Protein AF-E6UJ50-F1 (afdb_monomer_lite)

Structure (mmCIF, N/CA/C/O backbone):
data_AF-E6UJ50-F1
#
_entry.id   AF-E6UJ50-F1
#
loop_
_atom_site.group_PDB
_atom_site.id
_atom_site.type_symbol
_atom_site.label_atom_id
_atom_site.label_alt_id
_atom_site.label_comp_id
_atom_site.label_asym_id
_atom_site.label_entity_id
_atom_site.label_seq_id
_atom_site.pdbx_PDB_ins_code
_atom_site.Cartn_x
_atom_site.Cartn_y
_atom_site.Cartn_z
_atom_site.occupancy
_atom_site.B_iso_or_equiv
_atom_site.auth_seq_id
_atom_site.auth_comp_id
_atom_site.auth_asym_id
_atom_site.auth_atom_id
_atom_site.pdbx_PDB_model_num
ATOM 1 N N . MET A 1 1 ? -58.111 -8.188 71.670 1.00 42.25 1 MET A N 1
ATOM 2 C CA . MET A 1 1 ? -57.608 -9.005 70.542 1.00 42.25 1 MET A CA 1
ATOM 3 C C . MET A 1 1 ? -57.410 -8.084 69.343 1.00 42.25 1 MET A C 1
ATOM 5 O O . MET A 1 1 ? -58.389 -7.786 68.678 1.00 42.25 1 MET A O 1
ATOM 9 N N . SER A 1 2 ? -56.201 -7.579 69.086 1.00 50.38 2 SER A N 1
ATOM 10 C CA . SER A 1 2 ? -55.917 -6.850 67.839 1.00 50.38 2 SER A CA 1
ATOM 11 C C . SER A 1 2 ? -54.664 -7.447 67.210 1.00 50.38 2 SER A C 1
ATOM 13 O O . SER A 1 2 ? -53.621 -7.537 67.859 1.00 50.38 2 SER A O 1
ATOM 15 N N . LYS A 1 3 ? -54.826 -7.998 66.004 1.00 51.03 3 LYS A N 1
ATOM 16 C CA . LYS A 1 3 ? -53.806 -8.773 65.293 1.00 51.03 3 LYS A CA 1
ATOM 17 C C . LYS A 1 3 ? -52.743 -7.825 64.736 1.00 51.03 3 LYS A C 1
ATOM 19 O O . LYS A 1 3 ? -53.058 -6.845 64.071 1.00 51.03 3 LYS A O 1
ATOM 24 N N . LYS A 1 4 ? -51.486 -8.153 65.032 1.00 52.66 4 LYS A N 1
ATOM 25 C CA . LYS A 1 4 ? -50.266 -7.476 64.581 1.00 52.66 4 LYS A CA 1
ATOM 26 C C . LYS A 1 4 ? -50.189 -7.511 63.047 1.00 52.66 4 LYS A C 1
ATOM 28 O O . LYS A 1 4 ? -50.354 -8.580 62.459 1.00 52.66 4 LYS A O 1
ATOM 33 N N . ALA A 1 5 ? -49.941 -6.359 62.424 1.00 54.59 5 ALA A N 1
ATOM 34 C CA . ALA A 1 5 ? -49.678 -6.255 60.993 1.00 54.59 5 ALA A CA 1
ATOM 35 C C . ALA A 1 5 ? -48.424 -7.068 60.633 1.00 54.59 5 ALA A C 1
ATOM 37 O O . ALA A 1 5 ? -47.397 -6.991 61.312 1.00 54.59 5 ALA A O 1
ATOM 38 N N . LYS A 1 6 ? -48.541 -7.889 59.589 1.00 52.84 6 LYS A N 1
ATOM 39 C CA . LYS A 1 6 ? -47.456 -8.697 59.040 1.00 52.84 6 LYS A CA 1
ATOM 40 C C . LYS A 1 6 ? -46.599 -7.753 58.196 1.00 52.84 6 LYS A C 1
ATOM 42 O O . LYS A 1 6 ? -47.074 -7.249 57.188 1.00 52.84 6 LYS A O 1
ATOM 47 N N 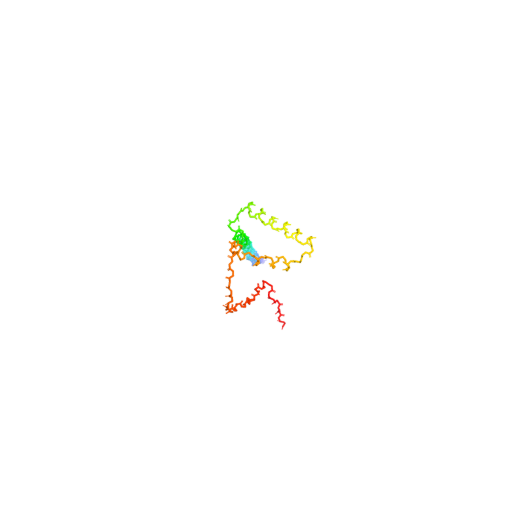. SER A 1 7 ? -45.389 -7.460 58.670 1.00 53.53 7 SER A N 1
ATOM 48 C CA . SER A 1 7 ? -44.387 -6.699 57.923 1.00 53.53 7 SER A CA 1
ATOM 49 C C . SER A 1 7 ? -44.071 -7.453 56.637 1.00 53.53 7 SER A C 1
ATOM 51 O O . SER A 1 7 ? -43.557 -8.570 56.685 1.00 53.53 7 SER A O 1
ATOM 53 N N . GLU A 1 8 ? -44.415 -6.849 55.510 1.00 52.44 8 GLU A N 1
ATOM 54 C CA . GLU A 1 8 ? -44.031 -7.284 54.176 1.00 52.44 8 GLU A CA 1
ATOM 55 C C . GLU A 1 8 ? -42.531 -7.001 54.032 1.00 52.44 8 GLU A C 1
ATOM 57 O O . GLU A 1 8 ? -42.096 -5.854 53.955 1.00 52.44 8 GLU A O 1
ATOM 62 N N . VAL A 1 9 ? -41.710 -8.045 54.150 1.00 55.44 9 VAL A N 1
ATOM 63 C CA . VAL A 1 9 ? -40.281 -7.956 53.844 1.00 55.44 9 VAL A CA 1
ATOM 64 C C . VAL A 1 9 ? -40.198 -7.919 52.325 1.00 55.44 9 VAL A C 1
ATOM 66 O O . VAL A 1 9 ? -40.309 -8.956 51.678 1.00 55.44 9 VAL A O 1
ATOM 69 N N . ALA A 1 10 ? -40.100 -6.713 51.766 1.00 57.97 10 ALA A N 1
ATOM 70 C CA . ALA A 1 10 ? -39.792 -6.528 50.358 1.00 57.97 10 ALA A CA 1
ATOM 71 C C . ALA A 1 10 ? -38.474 -7.251 50.054 1.00 57.97 10 ALA A C 1
ATOM 73 O O . ALA A 1 10 ? -37.473 -7.079 50.757 1.00 57.97 10 ALA A O 1
ATOM 74 N N . ASP A 1 11 ? -38.516 -8.113 49.045 1.00 57.34 11 ASP A N 1
ATOM 75 C CA . ASP A 1 11 ? -37.403 -8.937 48.600 1.00 57.34 11 ASP A CA 1
ATOM 76 C C . ASP A 1 11 ? -36.360 -8.058 47.891 1.00 57.34 11 ASP A C 1
ATOM 78 O O . ASP A 1 11 ? -36.280 -7.983 46.667 1.00 57.34 11 ASP A O 1
ATOM 82 N N . ASN A 1 12 ? -35.566 -7.336 48.685 1.00 60.75 12 ASN A N 1
ATOM 83 C CA . ASN A 1 12 ? -34.490 -6.451 48.222 1.00 60.75 12 ASN A CA 1
ATOM 84 C C . ASN A 1 12 ? -33.345 -7.224 47.517 1.00 60.75 12 ASN A C 1
ATOM 86 O O . ASN A 1 12 ? -32.351 -6.628 47.094 1.00 60.75 12 ASN A O 1
ATOM 90 N N . SER A 1 13 ? -33.445 -8.557 47.418 1.00 63.19 13 SER A N 1
ATOM 91 C CA . SER A 1 13 ? -32.451 -9.413 46.768 1.00 63.19 13 SER A CA 1
ATOM 92 C C . SER A 1 13 ? -32.521 -9.336 45.240 1.00 63.19 13 SER A C 1
ATOM 94 O O . SER A 1 13 ? -31.503 -9.533 44.584 1.00 63.19 13 SER A O 1
ATOM 96 N N . ALA A 1 14 ? -33.691 -9.074 44.653 1.00 65.56 14 ALA A N 1
ATOM 97 C CA . ALA A 1 14 ? -33.835 -9.033 43.196 1.00 65.56 14 ALA A CA 1
ATOM 98 C C . ALA A 1 14 ? -33.184 -7.778 42.586 1.00 65.56 14 ALA A C 1
ATOM 100 O O . ALA A 1 14 ? -32.518 -7.865 41.555 1.00 65.56 14 ALA A O 1
ATOM 101 N N . ASP A 1 15 ? -33.322 -6.635 43.261 1.00 69.38 15 ASP A N 1
ATOM 102 C CA . ASP A 1 15 ? -32.779 -5.338 42.832 1.00 69.38 15 ASP A CA 1
ATOM 103 C C . ASP A 1 15 ? -31.238 -5.332 42.882 1.00 69.38 15 ASP A C 1
ATOM 105 O O . ASP A 1 15 ? -30.555 -4.967 41.929 1.00 69.38 15 ASP A O 1
ATOM 109 N N . THR A 1 16 ? -30.673 -5.901 43.952 1.00 71.88 16 THR A N 1
ATOM 110 C CA . THR A 1 16 ? -29.217 -6.057 44.120 1.00 71.88 16 THR A CA 1
ATOM 111 C C . THR A 1 16 ? -28.590 -7.043 43.129 1.00 71.88 16 THR A C 1
ATOM 113 O O . THR A 1 16 ? -27.459 -6.837 42.684 1.00 71.88 16 THR A O 1
ATOM 116 N N . VAL A 1 17 ? -29.309 -8.101 42.737 1.00 75.50 17 VAL A N 1
ATOM 117 C CA . VAL A 1 17 ? -28.867 -9.023 41.675 1.00 75.50 17 VAL A CA 1
ATOM 118 C C . VAL A 1 17 ? -28.902 -8.339 40.304 1.00 75.50 17 VAL A C 1
ATOM 120 O O . VAL A 1 17 ? -27.962 -8.504 39.523 1.00 75.50 17 VAL A O 1
ATOM 123 N N . MET A 1 18 ? -29.939 -7.545 40.018 1.00 79.31 18 MET A N 1
ATOM 124 C CA . MET A 1 18 ? -30.065 -6.792 38.765 1.00 79.31 18 MET A CA 1
ATOM 125 C C . MET A 1 18 ? -28.912 -5.790 38.587 1.00 79.31 18 MET A C 1
ATOM 127 O O . MET A 1 18 ? -28.276 -5.766 37.530 1.00 79.31 18 MET A O 1
ATOM 131 N N . ASP A 1 19 ? -28.574 -5.037 39.636 1.00 84.62 19 ASP A N 1
ATOM 132 C CA . ASP A 1 19 ? -27.459 -4.080 39.631 1.00 84.62 19 ASP A CA 1
ATOM 133 C C . ASP A 1 19 ? -26.099 -4.754 39.405 1.00 84.62 19 ASP A C 1
ATOM 135 O O . ASP A 1 19 ? -25.257 -4.256 38.647 1.00 84.62 19 ASP A O 1
ATOM 139 N N . GLY A 1 20 ? -25.890 -5.927 40.012 1.00 88.31 20 GLY A N 1
ATOM 140 C CA . GLY A 1 20 ? -24.687 -6.732 39.801 1.00 88.31 20 GLY A CA 1
ATOM 141 C C . GLY A 1 20 ? -24.521 -7.162 38.340 1.00 88.31 20 GLY A C 1
ATOM 142 O O . GLY A 1 20 ? -23.443 -6.996 37.763 1.00 88.31 20 GLY A O 1
ATOM 143 N N . VAL A 1 21 ? -25.599 -7.648 37.717 1.00 92.38 21 VAL A N 1
ATOM 144 C CA . VAL A 1 21 ? -25.600 -8.087 36.309 1.00 92.38 21 VAL A CA 1
ATOM 145 C C . VAL A 1 21 ? -25.344 -6.919 35.354 1.00 92.38 21 VAL A C 1
ATOM 147 O O . VAL A 1 21 ? -24.568 -7.054 34.403 1.00 92.38 21 VAL A O 1
ATOM 150 N N . LEU A 1 22 ? -25.956 -5.756 35.596 1.00 94.00 22 LEU A N 1
ATOM 151 C CA . LEU A 1 22 ? -25.736 -4.560 34.778 1.00 94.00 22 LEU A CA 1
ATOM 152 C C . LEU A 1 22 ? -24.285 -4.069 34.868 1.00 94.00 22 LEU A C 1
ATOM 154 O O . LEU A 1 22 ? -23.669 -3.782 33.838 1.00 94.00 22 LEU A O 1
ATOM 158 N N . SER A 1 23 ? -23.718 -4.036 36.076 1.00 93.50 23 SER A N 1
ATOM 159 C CA . SER A 1 23 ? -22.321 -3.653 36.305 1.00 93.50 23 SER A CA 1
ATOM 160 C C . SER A 1 23 ? -21.340 -4.599 35.602 1.00 93.50 23 SER A C 1
ATOM 162 O O . SER A 1 23 ? -20.418 -4.157 34.906 1.00 93.50 23 SER A O 1
ATOM 164 N N . GLU A 1 24 ? -21.572 -5.912 35.694 1.00 95.19 24 GLU A N 1
ATOM 165 C CA . GLU A 1 24 ? -20.743 -6.910 35.014 1.00 95.19 24 GLU A CA 1
ATOM 166 C C . GLU A 1 24 ? -20.810 -6.759 33.486 1.00 95.19 24 GLU A C 1
ATOM 168 O O . GLU A 1 24 ? -19.783 -6.799 32.797 1.00 95.19 24 GLU A O 1
ATOM 173 N N . ASN A 1 25 ? -22.008 -6.537 32.940 1.00 95.88 25 ASN A N 1
ATOM 174 C CA . ASN A 1 25 ? -22.189 -6.309 31.509 1.00 95.88 25 ASN A CA 1
ATOM 175 C C . ASN A 1 25 ? -21.489 -5.027 31.047 1.00 95.88 25 ASN A C 1
ATOM 177 O O . ASN A 1 25 ? -20.828 -5.041 30.006 1.00 95.88 25 ASN A O 1
ATOM 181 N N . GLN A 1 26 ? -21.540 -3.951 31.834 1.00 96.50 26 GLN A N 1
ATOM 182 C CA . GLN A 1 26 ? -20.810 -2.723 31.528 1.00 96.50 26 GLN A CA 1
ATOM 183 C C . GLN A 1 26 ? -19.294 -2.964 31.496 1.00 96.50 26 GLN A C 1
ATOM 185 O O . GLN A 1 26 ? -18.608 -2.496 30.583 1.00 96.50 26 GLN A O 1
ATOM 190 N N . ALA A 1 27 ? -18.757 -3.741 32.440 1.00 96.62 27 ALA A N 1
ATOM 191 C CA . ALA A 1 27 ? -17.341 -4.100 32.451 1.00 96.62 27 ALA A CA 1
ATOM 192 C C . ALA A 1 27 ? -16.943 -4.929 31.214 1.00 96.62 27 ALA A C 1
ATOM 194 O O . ALA A 1 27 ? -15.902 -4.666 30.600 1.00 96.62 27 ALA A O 1
ATOM 195 N N . LYS A 1 28 ? -17.784 -5.887 30.797 1.00 97.75 28 LYS A N 1
ATOM 196 C CA . LYS A 1 28 ? -17.583 -6.674 29.566 1.00 97.75 28 LYS A CA 1
ATOM 197 C C . LYS A 1 28 ? -17.597 -5.789 28.321 1.00 97.75 28 LYS A C 1
ATOM 199 O O . 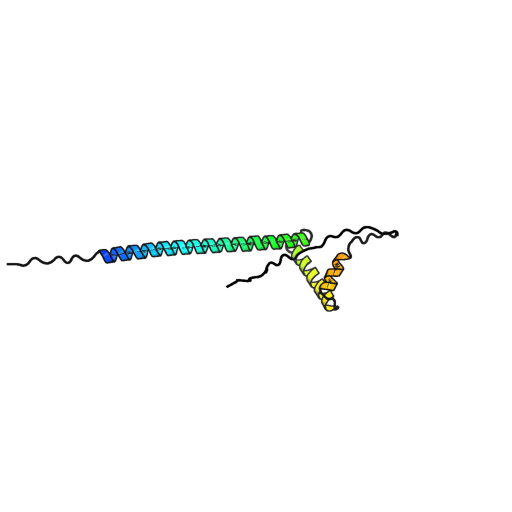LYS A 1 28 ? -16.699 -5.917 27.488 1.00 97.75 28 LYS A O 1
ATOM 204 N N . LEU A 1 29 ? -18.561 -4.873 28.212 1.00 98.19 29 LEU A N 1
ATOM 205 C CA . LEU A 1 29 ? -18.657 -3.925 27.099 1.00 98.19 29 LEU A CA 1
ATOM 206 C C . LEU A 1 29 ? -17.425 -3.020 27.023 1.00 98.19 29 LEU A C 1
ATOM 208 O O . LEU A 1 29 ? -16.852 -2.856 25.946 1.00 98.19 29 LEU A O 1
ATOM 212 N N . ASN A 1 30 ? -16.958 -2.506 28.161 1.00 98.06 30 ASN A N 1
ATOM 213 C CA . ASN A 1 30 ? -15.745 -1.692 28.217 1.00 98.06 30 ASN A CA 1
ATOM 214 C C . ASN A 1 30 ? -14.519 -2.492 27.749 1.00 98.06 30 ASN A C 1
ATOM 216 O O . ASN A 1 30 ? -13.754 -2.016 26.911 1.00 98.06 30 ASN A O 1
ATOM 220 N N . LYS A 1 31 ? -14.365 -3.736 28.224 1.00 98.25 31 LYS A N 1
ATOM 221 C CA . LYS A 1 31 ? -13.266 -4.625 27.816 1.00 98.25 31 LYS A CA 1
ATOM 222 C C . LYS A 1 31 ? -13.307 -4.947 26.320 1.00 98.25 31 LYS A C 1
ATOM 224 O O . LYS A 1 31 ? -12.263 -4.921 25.666 1.00 98.25 31 LYS A O 1
ATOM 229 N N . LEU A 1 32 ? -14.493 -5.231 25.778 1.00 98.38 32 LEU A N 1
ATOM 230 C CA . LEU A 1 32 ? -14.688 -5.461 24.345 1.00 98.38 32 LEU A CA 1
ATOM 231 C C . LEU A 1 32 ? -14.306 -4.220 23.537 1.00 98.38 32 LEU A C 1
ATOM 233 O O . LEU A 1 32 ? -13.528 -4.335 22.593 1.00 98.38 32 LEU A O 1
ATOM 237 N N . ASN A 1 33 ? -14.767 -3.036 23.942 1.00 98.25 33 ASN A N 1
ATOM 238 C CA . ASN A 1 33 ? -14.436 -1.787 23.261 1.00 98.25 33 ASN A CA 1
ATOM 239 C C . ASN A 1 33 ? -12.919 -1.527 23.260 1.00 98.25 33 ASN A C 1
ATOM 241 O O . ASN A 1 33 ? -12.339 -1.247 22.212 1.00 98.25 33 ASN A O 1
ATOM 245 N N . SER A 1 34 ? -12.240 -1.710 24.398 1.00 98.00 34 SER A N 1
ATOM 246 C CA . SER A 1 34 ? -10.777 -1.591 24.470 1.00 98.00 34 SER A CA 1
ATOM 247 C C . SER A 1 34 ? -10.057 -2.597 23.564 1.00 98.00 34 SER A C 1
ATOM 249 O O . SER A 1 34 ? -9.082 -2.242 22.902 1.00 98.00 34 SER A O 1
ATOM 251 N N . SER A 1 35 ? -10.534 -3.845 23.502 1.00 98.12 35 SER A N 1
ATOM 252 C CA . SER A 1 35 ? -9.965 -4.876 22.625 1.00 98.12 35 SER A CA 1
ATOM 253 C C . SER A 1 35 ? -10.116 -4.514 21.145 1.00 98.12 35 SER A C 1
ATOM 255 O O . SER A 1 35 ? -9.145 -4.603 20.389 1.00 98.12 35 SER A O 1
ATOM 257 N N . ILE A 1 36 ? -11.296 -4.027 20.754 1.00 98.31 36 ILE A N 1
ATOM 258 C CA . ILE A 1 36 ? -11.600 -3.573 19.393 1.00 98.31 36 ILE A CA 1
ATOM 259 C C . ILE A 1 36 ? -10.678 -2.416 18.991 1.00 98.31 36 ILE A C 1
ATOM 261 O O . ILE A 1 36 ? -10.058 -2.467 17.929 1.00 98.31 36 ILE A O 1
ATOM 265 N N . GLN A 1 37 ? -10.517 -1.407 19.851 1.00 98.38 37 GLN A N 1
ATOM 266 C CA . GLN A 1 37 ? -9.615 -0.280 19.584 1.00 98.38 37 GLN A CA 1
ATOM 267 C C . GLN A 1 37 ? -8.161 -0.738 19.418 1.00 98.38 37 GLN A C 1
ATOM 269 O O . GLN A 1 37 ? -7.492 -0.374 18.451 1.00 98.38 37 GLN A O 1
ATOM 274 N N . ALA A 1 38 ? -7.682 -1.619 20.299 1.00 98.25 38 ALA A N 1
ATOM 275 C CA . ALA A 1 38 ? -6.333 -2.166 20.192 1.00 98.25 38 ALA A CA 1
ATOM 276 C C . ALA A 1 38 ? -6.132 -2.988 18.904 1.00 98.25 38 ALA A C 1
ATOM 278 O O . ALA A 1 38 ? -5.042 -2.991 18.331 1.00 98.25 38 ALA A O 1
ATOM 279 N N . ALA A 1 39 ? -7.156 -3.705 18.435 1.00 98.38 39 ALA A N 1
ATOM 280 C CA . ALA A 1 39 ? -7.104 -4.418 17.161 1.00 98.38 39 ALA A CA 1
ATOM 281 C C . ALA A 1 39 ? -7.027 -3.450 15.968 1.00 98.38 39 ALA A C 1
ATOM 283 O O . ALA A 1 39 ? -6.222 -3.669 15.059 1.00 98.38 39 ALA A O 1
ATOM 284 N N . TYR A 1 40 ? -7.797 -2.357 15.989 1.00 98.31 40 TYR A N 1
ATOM 285 C CA . TYR A 1 40 ? -7.734 -1.330 14.948 1.00 98.31 40 TYR A CA 1
ATOM 286 C C . TYR A 1 40 ? -6.357 -0.677 14.849 1.00 98.31 40 TYR A C 1
ATOM 288 O O . TYR A 1 40 ? -5.842 -0.533 13.739 1.00 98.31 40 TYR A O 1
ATOM 296 N N . GLU A 1 41 ? -5.734 -0.350 15.979 1.00 98.25 41 GLU A N 1
ATOM 297 C CA . GLU A 1 41 ? -4.393 0.240 15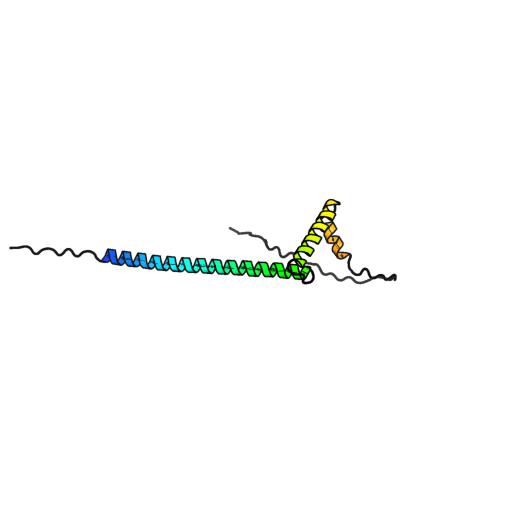.987 1.00 98.25 41 GLU A CA 1
ATOM 298 C C . GLU A 1 41 ? -3.319 -0.740 15.503 1.00 98.25 41 GLU A C 1
ATOM 300 O O . GLU A 1 41 ? -2.478 -0.377 14.678 1.00 98.25 41 GLU A O 1
ATOM 305 N N . ARG A 1 42 ? -3.391 -2.019 15.902 1.00 98.38 42 ARG A N 1
ATOM 306 C CA . ARG A 1 42 ? -2.496 -3.053 15.350 1.00 98.38 42 ARG A CA 1
ATOM 307 C C . ARG A 1 42 ? -2.642 -3.174 13.837 1.00 98.38 42 ARG A C 1
ATOM 309 O O . ARG A 1 42 ? -1.639 -3.180 13.129 1.00 98.38 42 ARG A O 1
ATOM 316 N N . ARG A 1 43 ? -3.880 -3.225 13.334 1.00 98.12 43 ARG A N 1
ATOM 317 C CA . ARG A 1 43 ? -4.153 -3.293 11.892 1.00 98.12 43 ARG A CA 1
ATOM 318 C C . ARG A 1 43 ? -3.597 -2.071 11.163 1.00 98.12 43 ARG A C 1
ATOM 320 O O . ARG A 1 43 ? -2.976 -2.223 10.117 1.00 98.12 43 ARG A O 1
ATOM 327 N N . ARG A 1 44 ? -3.797 -0.869 11.713 1.00 98.06 44 ARG A N 1
ATOM 328 C CA . ARG A 1 44 ? -3.269 0.381 11.148 1.00 98.06 44 ARG A CA 1
ATOM 329 C C . ARG A 1 44 ? -1.746 0.336 11.042 1.00 98.06 44 ARG A C 1
ATOM 331 O O . ARG A 1 44 ? -1.220 0.625 9.972 1.00 98.06 44 ARG A O 1
ATOM 338 N N . LYS A 1 45 ? -1.062 -0.075 12.113 1.00 98.00 45 LYS A N 1
ATOM 339 C CA . LYS A 1 45 ? 0.399 -0.213 12.133 1.00 98.00 45 LYS A CA 1
ATOM 340 C C . LYS A 1 45 ? 0.889 -1.194 11.069 1.00 98.00 45 LYS A C 1
ATOM 342 O O . LYS A 1 45 ? 1.746 -0.830 10.278 1.00 98.00 45 LYS A O 1
ATOM 347 N N . ILE A 1 46 ? 0.293 -2.387 10.994 1.00 96.69 46 ILE A N 1
ATOM 348 C CA . ILE A 1 46 ? 0.656 -3.402 9.990 1.00 96.69 46 ILE A CA 1
ATOM 349 C C . ILE A 1 46 ? 0.524 -2.846 8.570 1.00 96.69 46 ILE A C 1
ATOM 351 O O . ILE A 1 46 ? 1.425 -3.030 7.756 1.00 96.69 46 ILE A O 1
ATOM 355 N N . ILE A 1 47 ? -0.572 -2.145 8.269 1.00 94.56 47 ILE A N 1
ATOM 356 C CA . ILE A 1 47 ? -0.792 -1.555 6.943 1.00 94.56 47 ILE A CA 1
ATOM 357 C C . ILE A 1 47 ? 0.276 -0.503 6.629 1.00 94.56 47 ILE A C 1
ATOM 359 O O . ILE A 1 47 ? 0.808 -0.500 5.522 1.00 94.56 47 ILE A O 1
ATOM 363 N N . THR A 1 48 ? 0.586 0.388 7.570 1.00 96.88 48 THR A N 1
ATOM 364 C CA . THR A 1 48 ? 1.599 1.432 7.364 1.00 96.88 48 THR A CA 1
ATOM 365 C C . THR A 1 48 ? 2.993 0.838 7.180 1.00 96.88 48 THR A C 1
ATOM 367 O O . THR A 1 48 ? 3.666 1.187 6.213 1.00 96.88 48 THR A O 1
ATOM 370 N N . ASP A 1 49 ? 3.388 -0.099 8.043 1.00 96.12 49 ASP A N 1
ATOM 371 C CA . ASP A 1 49 ? 4.690 -0.769 7.971 1.00 96.12 49 ASP A CA 1
ATOM 372 C C . ASP A 1 49 ? 4.831 -1.537 6.644 1.00 96.12 49 ASP A C 1
ATOM 374 O O . ASP A 1 49 ? 5.855 -1.439 5.973 1.00 96.12 49 ASP A O 1
ATOM 378 N N . SER A 1 50 ? 3.772 -2.233 6.210 1.00 94.94 50 SER A N 1
ATOM 379 C CA . SER A 1 50 ? 3.769 -2.971 4.937 1.00 94.94 50 SER A CA 1
ATOM 380 C C . SER A 1 50 ? 3.883 -2.037 3.732 1.00 94.94 50 SER A C 1
ATOM 382 O O . SER A 1 50 ? 4.648 -2.311 2.813 1.00 94.94 50 SER A O 1
ATOM 384 N N . LYS A 1 51 ? 3.158 -0.909 3.738 1.00 94.31 51 LYS A N 1
ATOM 385 C CA . LYS A 1 51 ? 3.254 0.101 2.673 1.00 94.31 51 LYS A CA 1
ATOM 386 C C . LYS A 1 51 ? 4.663 0.671 2.568 1.00 94.31 51 LYS A C 1
ATOM 388 O O . LYS A 1 51 ? 5.172 0.804 1.459 1.00 94.31 51 LYS A O 1
ATOM 393 N N . LEU A 1 52 ? 5.280 0.991 3.705 1.00 95.06 52 LEU A N 1
ATOM 394 C CA . LEU A 1 52 ? 6.644 1.508 3.739 1.00 95.06 52 LEU A CA 1
ATOM 395 C C . LEU A 1 52 ? 7.644 0.465 3.228 1.00 95.06 52 LEU A C 1
ATOM 397 O O . LEU A 1 52 ? 8.497 0.804 2.419 1.00 95.06 52 LEU A O 1
ATOM 401 N N . TYR A 1 53 ? 7.492 -0.800 3.632 1.00 95.56 53 TYR A N 1
ATOM 402 C CA . TYR A 1 53 ? 8.330 -1.901 3.156 1.00 95.56 53 TYR A CA 1
ATOM 403 C C . TYR A 1 53 ? 8.250 -2.085 1.634 1.00 95.56 53 TYR A C 1
ATOM 405 O O . TYR A 1 53 ? 9.277 -2.158 0.965 1.00 95.56 53 TYR A O 1
ATOM 413 N N . THR A 1 54 ? 7.040 -2.126 1.065 1.00 94.88 54 THR A N 1
ATOM 414 C CA . THR A 1 54 ? 6.869 -2.250 -0.391 1.00 94.88 54 THR A CA 1
ATOM 415 C C . THR A 1 54 ? 7.453 -1.048 -1.128 1.00 94.88 54 THR A C 1
ATOM 417 O O . THR A 1 54 ? 8.103 -1.216 -2.156 1.00 94.88 54 THR A O 1
ATOM 420 N N . TYR A 1 55 ? 7.245 0.158 -0.603 1.00 96.44 55 TYR A N 1
ATOM 421 C CA . TYR A 1 55 ? 7.787 1.377 -1.191 1.00 96.44 55 TYR A CA 1
ATOM 422 C C . TYR A 1 55 ? 9.323 1.403 -1.167 1.00 96.44 55 TYR A C 1
ATOM 424 O O . TYR A 1 55 ? 9.935 1.704 -2.184 1.00 96.44 55 TYR A O 1
ATOM 432 N N . ASP A 1 56 ? 9.943 1.028 -0.047 1.00 95.81 56 ASP A N 1
ATOM 433 C CA . ASP A 1 56 ? 11.402 0.915 0.086 1.00 95.81 56 ASP A CA 1
ATOM 434 C C . ASP A 1 56 ? 11.980 -0.111 -0.902 1.00 95.81 56 ASP A C 1
ATOM 436 O O . ASP A 1 56 ? 12.981 0.146 -1.570 1.00 95.81 56 ASP A O 1
ATOM 440 N N . LYS A 1 57 ? 11.294 -1.247 -1.089 1.00 96.94 57 LYS A N 1
ATOM 441 C CA . LYS A 1 57 ? 11.675 -2.240 -2.102 1.00 96.94 57 LYS A CA 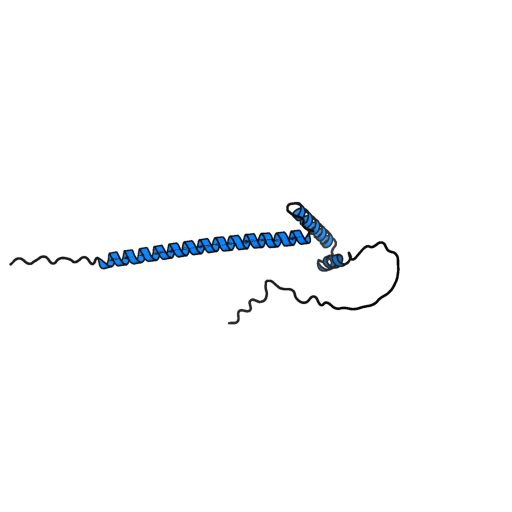1
ATOM 442 C C . LYS A 1 57 ? 11.583 -1.715 -3.529 1.00 96.94 57 LYS A C 1
ATOM 444 O O . LYS A 1 57 ? 12.493 -1.977 -4.311 1.00 96.94 57 LYS A O 1
ATOM 449 N N . LEU A 1 58 ? 10.536 -0.964 -3.862 1.00 96.00 58 LEU A N 1
ATOM 450 C CA . LEU A 1 58 ? 10.441 -0.304 -5.164 1.00 96.00 58 LEU A CA 1
ATOM 451 C C . LEU A 1 58 ? 11.560 0.728 -5.332 1.00 96.00 58 LEU A C 1
ATOM 453 O O . LEU A 1 58 ? 12.280 0.667 -6.318 1.00 96.00 58 LEU A O 1
ATOM 457 N N . SER A 1 59 ? 11.773 1.608 -4.353 1.00 96.44 59 SER A N 1
ATOM 458 C CA . SER A 1 59 ? 12.864 2.593 -4.384 1.00 96.44 59 SER A CA 1
ATOM 459 C C . SER A 1 59 ? 14.217 1.931 -4.673 1.00 96.44 59 SER A C 1
ATOM 461 O O . SER A 1 59 ? 14.922 2.350 -5.590 1.00 96.44 59 SER A O 1
ATOM 463 N N . GLN A 1 60 ? 14.541 0.832 -3.981 1.00 95.88 60 GLN A N 1
ATOM 464 C CA . GLN A 1 60 ? 15.776 0.069 -4.203 1.00 95.88 60 GLN A CA 1
ATOM 465 C C . GLN A 1 60 ? 15.906 -0.476 -5.635 1.00 95.88 60 GLN A C 1
ATOM 467 O O . GLN A 1 60 ? 16.987 -0.367 -6.211 1.00 95.88 60 GLN A O 1
ATOM 472 N N . LEU A 1 61 ? 14.831 -1.017 -6.224 1.00 94.69 61 LEU A N 1
ATOM 473 C CA . LEU A 1 61 ? 14.836 -1.504 -7.615 1.00 94.69 61 LEU A CA 1
ATOM 474 C C . LEU A 1 61 ? 15.114 -0.381 -8.623 1.00 94.69 61 LEU A C 1
ATOM 476 O O . LEU A 1 61 ? 15.795 -0.603 -9.618 1.00 94.69 61 LEU A O 1
ATOM 480 N N . TYR A 1 62 ? 14.656 0.835 -8.327 1.00 95.38 62 TYR A N 1
ATOM 481 C CA . TYR A 1 62 ? 14.865 2.023 -9.156 1.00 95.38 62 TYR A CA 1
ATOM 482 C C . TYR A 1 62 ? 16.051 2.882 -8.684 1.00 95.38 62 TYR A C 1
ATOM 484 O O . TYR A 1 62 ? 16.042 4.106 -8.825 1.00 95.38 62 TYR A O 1
ATOM 492 N N . GLY A 1 63 ? 17.084 2.262 -8.103 1.00 94.00 63 GLY A N 1
ATOM 493 C CA . GLY A 1 63 ? 18.343 2.940 -7.769 1.00 94.00 63 GLY A CA 1
ATOM 494 C C . GLY A 1 63 ? 18.251 3.951 -6.620 1.00 94.00 63 GLY A C 1
ATOM 495 O O . GLY A 1 63 ? 19.038 4.894 -6.567 1.00 94.00 63 GLY A O 1
ATOM 496 N N . GLY A 1 64 ? 17.297 3.775 -5.706 1.00 94.38 64 GLY A N 1
ATOM 497 C CA . GLY A 1 64 ? 17.047 4.676 -4.578 1.00 94.38 64 GLY A CA 1
ATOM 498 C C . GLY A 1 64 ? 16.159 5.875 -4.922 1.00 94.38 64 GLY A C 1
ATOM 499 O O . GLY A 1 64 ? 16.151 6.857 -4.180 1.00 94.38 64 GLY A O 1
ATOM 500 N N . ALA A 1 65 ? 15.449 5.843 -6.054 1.00 96.06 65 ALA A N 1
ATOM 501 C CA . ALA A 1 65 ? 14.516 6.899 -6.427 1.00 96.06 65 ALA A CA 1
ATOM 502 C C . ALA A 1 65 ? 13.314 6.949 -5.470 1.00 96.06 65 ALA A C 1
ATOM 504 O O . ALA A 1 65 ? 12.728 5.929 -5.113 1.00 96.06 65 ALA A O 1
ATOM 505 N N . GLU A 1 66 ? 12.888 8.159 -5.112 1.00 95.50 66 GLU A N 1
ATOM 506 C CA . GLU A 1 66 ? 11.769 8.382 -4.198 1.00 95.50 66 GLU A CA 1
ATOM 507 C C . GLU A 1 66 ? 10.769 9.412 -4.744 1.00 95.50 66 GLU A C 1
ATOM 509 O O . GLU A 1 66 ? 11.064 10.236 -5.612 1.00 95.50 66 GLU A O 1
ATOM 514 N N . GLY A 1 67 ? 9.551 9.373 -4.211 1.00 95.38 67 GLY A N 1
ATOM 515 C CA . GLY A 1 67 ? 8.482 10.324 -4.452 1.00 95.38 67 GLY A CA 1
ATOM 516 C C . GLY A 1 67 ? 8.047 10.316 -5.908 1.00 95.38 67 GLY A C 1
ATOM 517 O O . GLY A 1 67 ? 7.747 9.270 -6.482 1.00 95.38 67 GLY A O 1
ATOM 518 N N . GLN A 1 68 ? 8.017 11.506 -6.503 1.00 97.31 68 GLN A N 1
ATOM 519 C CA . GLN A 1 68 ? 7.635 11.670 -7.900 1.00 97.31 68 GLN A CA 1
ATOM 520 C C . GLN A 1 68 ? 8.630 10.997 -8.850 1.00 97.31 68 GLN A C 1
ATOM 522 O O . GLN A 1 68 ? 8.205 10.426 -9.843 1.00 97.31 68 GLN A O 1
ATOM 527 N N . ALA A 1 69 ? 9.927 10.986 -8.524 1.00 97.00 69 ALA A N 1
ATOM 528 C CA . ALA A 1 69 ? 10.933 10.370 -9.386 1.00 97.00 69 ALA A CA 1
ATOM 529 C C . ALA A 1 69 ? 10.720 8.853 -9.517 1.00 97.00 69 ALA A C 1
ATOM 531 O O . ALA A 1 69 ? 10.816 8.311 -10.615 1.00 97.00 69 ALA A O 1
ATOM 532 N N . LEU A 1 70 ? 10.365 8.180 -8.415 1.00 96.94 70 LEU A N 1
ATOM 533 C CA . LEU A 1 70 ? 10.001 6.762 -8.438 1.00 96.94 70 LEU A CA 1
ATOM 534 C C . LEU A 1 70 ? 8.741 6.520 -9.275 1.00 96.94 70 LEU A C 1
ATOM 536 O O . LEU A 1 70 ? 8.692 5.591 -10.077 1.00 96.94 70 LEU A O 1
ATOM 540 N N . LEU A 1 71 ? 7.726 7.372 -9.107 1.00 97.50 71 LEU A N 1
ATOM 541 C CA . LEU A 1 71 ? 6.485 7.280 -9.872 1.00 97.50 71 LEU A CA 1
ATOM 542 C C . LEU A 1 71 ? 6.726 7.478 -11.374 1.00 97.50 71 LEU A C 1
ATOM 544 O O . LEU A 1 71 ? 6.175 6.732 -12.184 1.00 97.50 71 LEU A O 1
ATOM 548 N N . ASP A 1 72 ? 7.558 8.448 -11.743 1.00 97.88 72 ASP A N 1
ATOM 549 C CA . ASP A 1 72 ? 7.918 8.730 -13.131 1.00 97.88 72 ASP A CA 1
ATOM 550 C C . ASP A 1 72 ? 8.684 7.553 -13.749 1.00 97.88 72 ASP A C 1
ATOM 552 O O . ASP A 1 72 ? 8.371 7.146 -14.868 1.00 97.88 72 ASP A O 1
ATOM 556 N N . ALA A 1 73 ? 9.626 6.959 -13.006 1.00 97.00 73 ALA A N 1
ATOM 557 C CA . ALA A 1 73 ? 10.390 5.793 -13.449 1.00 97.00 73 ALA A CA 1
ATOM 558 C C . ALA A 1 73 ? 9.487 4.572 -13.697 1.00 97.00 73 ALA A C 1
ATOM 560 O O . ALA A 1 73 ? 9.489 4.017 -14.797 1.00 97.00 73 ALA A O 1
ATOM 561 N N . VAL A 1 74 ? 8.641 4.216 -12.722 1.00 96.12 74 VAL A N 1
ATOM 562 C CA . VAL A 1 74 ? 7.668 3.114 -12.853 1.00 96.12 74 VAL A CA 1
ATOM 563 C C . VAL A 1 74 ? 6.702 3.368 -14.015 1.00 96.12 74 VAL A C 1
ATOM 565 O O . VAL A 1 74 ? 6.385 2.459 -14.782 1.00 96.12 74 VAL A O 1
ATOM 568 N N . THR A 1 75 ? 6.239 4.611 -14.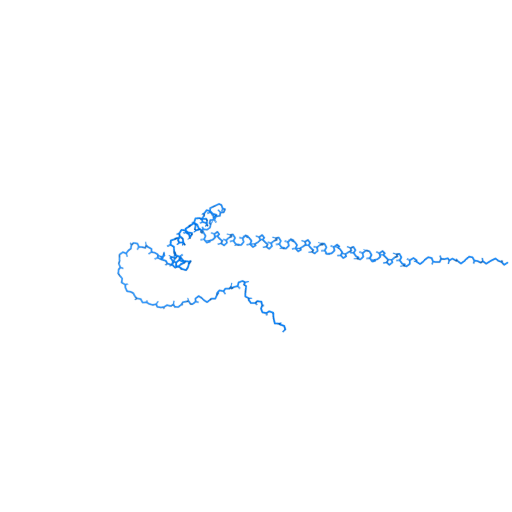183 1.00 97.44 75 THR A N 1
ATOM 569 C CA . THR A 1 75 ? 5.339 4.985 -15.286 1.00 97.44 75 THR A CA 1
ATOM 570 C C . THR A 1 75 ? 6.026 4.830 -16.640 1.00 97.44 75 THR A C 1
ATOM 572 O O . THR A 1 75 ? 5.423 4.309 -17.581 1.00 97.44 75 THR A O 1
ATOM 575 N N . ALA A 1 76 ? 7.285 5.258 -16.754 1.00 96.81 76 ALA A N 1
ATOM 576 C CA . ALA A 1 76 ? 8.060 5.130 -17.980 1.00 96.81 76 ALA A CA 1
ATOM 577 C C . ALA A 1 76 ? 8.246 3.660 -18.384 1.00 96.81 76 ALA A C 1
ATOM 579 O O . ALA A 1 76 ? 8.011 3.321 -19.547 1.00 96.81 76 ALA A O 1
ATOM 580 N N . GLU A 1 77 ? 8.589 2.786 -17.436 1.00 94.69 77 GLU A N 1
ATOM 581 C CA . GLU A 1 77 ? 8.696 1.345 -17.690 1.00 94.69 77 GLU A CA 1
ATOM 582 C C . GLU A 1 77 ? 7.355 0.725 -18.073 1.00 94.69 77 GLU A C 1
ATOM 584 O O . GLU A 1 77 ? 7.280 -0.020 -19.049 1.00 94.69 77 GLU A O 1
ATOM 589 N N . HIS A 1 78 ? 6.271 1.087 -17.382 1.00 96.25 78 HIS A N 1
ATOM 590 C CA . HIS A 1 78 ? 4.940 0.582 -17.713 1.00 96.25 78 HIS A CA 1
ATOM 591 C C . HIS A 1 78 ? 4.516 0.964 -19.141 1.00 96.25 78 HIS A C 1
ATOM 593 O O . HIS A 1 78 ? 3.982 0.133 -19.878 1.00 96.25 78 HIS A O 1
ATOM 599 N N . MET A 1 79 ? 4.808 2.196 -19.576 1.00 97.56 79 MET A N 1
ATOM 600 C CA . MET A 1 79 ? 4.579 2.611 -20.964 1.00 97.56 79 MET A CA 1
ATOM 601 C C . MET A 1 79 ? 5.458 1.850 -21.961 1.00 97.56 79 MET A C 1
ATOM 603 O O . MET A 1 79 ? 5.002 1.547 -23.064 1.00 97.56 79 MET A O 1
ATOM 607 N N . LEU A 1 80 ? 6.723 1.587 -21.619 1.00 96.06 80 LEU A N 1
ATOM 608 C CA . LEU A 1 80 ? 7.637 0.847 -22.487 1.00 96.06 80 LEU A CA 1
ATOM 609 C C . LEU A 1 80 ? 7.154 -0.591 -22.685 1.00 96.06 80 LEU A C 1
ATOM 611 O O . LEU A 1 80 ? 7.055 -1.036 -23.826 1.00 96.06 80 LEU A O 1
ATOM 615 N N . ILE A 1 81 ? 6.785 -1.269 -21.598 1.00 96.19 81 ILE A N 1
ATOM 616 C CA . ILE A 1 81 ? 6.190 -2.607 -21.637 1.00 96.19 81 ILE A CA 1
ATOM 617 C C . ILE A 1 81 ? 4.947 -2.599 -22.528 1.00 96.19 81 ILE A C 1
ATOM 619 O O . ILE A 1 81 ? 4.855 -3.435 -23.419 1.00 96.19 81 ILE A O 1
ATOM 623 N N . GLY A 1 82 ? 4.054 -1.614 -22.371 1.00 97.12 82 GLY A N 1
ATOM 624 C CA . GLY A 1 82 ? 2.871 -1.469 -23.226 1.00 97.12 82 GLY A CA 1
ATOM 625 C C . GLY A 1 82 ? 3.209 -1.396 -24.721 1.00 97.12 82 GLY A C 1
ATOM 626 O O . GLY A 1 82 ? 2.628 -2.113 -25.531 1.00 97.12 82 GLY A O 1
ATOM 627 N N . LYS A 1 83 ? 4.218 -0.601 -25.096 1.00 97.62 83 LYS A N 1
ATOM 628 C CA . LYS A 1 83 ? 4.680 -0.512 -26.494 1.00 97.62 83 LYS A CA 1
ATOM 629 C C . LYS A 1 83 ? 5.254 -1.831 -27.019 1.00 97.62 83 LYS A C 1
ATOM 631 O O . LYS A 1 83 ? 5.065 -2.141 -28.192 1.00 97.62 83 LYS A O 1
ATOM 636 N N . LEU A 1 84 ? 5.978 -2.577 -26.183 1.00 96.31 84 LEU A N 1
ATOM 637 C CA . LEU A 1 84 ? 6.542 -3.881 -26.551 1.00 96.31 84 LEU A CA 1
ATOM 638 C C . LEU A 1 84 ? 5.440 -4.939 -26.690 1.00 96.31 84 LEU A C 1
ATOM 640 O O . LEU A 1 84 ? 5.458 -5.734 -27.624 1.00 96.31 84 LEU A O 1
ATOM 644 N N . THR A 1 85 ? 4.430 -4.919 -25.823 1.00 96.62 85 THR A N 1
ATOM 645 C CA . THR A 1 85 ? 3.282 -5.821 -25.965 1.00 96.62 85 THR A CA 1
ATOM 646 C C . THR A 1 85 ? 2.446 -5.484 -27.200 1.00 96.62 85 THR A C 1
ATOM 648 O O . THR A 1 85 ? 2.011 -6.390 -27.908 1.00 96.62 85 THR A O 1
ATOM 651 N N . ASP A 1 86 ? 2.294 -4.197 -27.532 1.00 97.88 86 ASP A N 1
ATOM 652 C CA . ASP A 1 86 ? 1.591 -3.748 -28.741 1.00 97.88 86 ASP A CA 1
ATOM 653 C C . ASP A 1 86 ? 2.324 -4.142 -30.035 1.00 97.88 86 ASP A C 1
ATOM 655 O O . ASP A 1 86 ? 1.690 -4.305 -31.080 1.00 97.88 86 ASP A O 1
ATOM 659 N N . SER A 1 87 ? 3.649 -4.333 -29.988 1.00 97.12 87 SER A N 1
ATOM 660 C CA . SER A 1 87 ? 4.425 -4.857 -31.122 1.00 97.12 87 SER A CA 1
ATOM 661 C C . SER A 1 87 ? 4.323 -6.381 -31.278 1.00 97.12 87 SER A C 1
ATOM 663 O O . SER A 1 87 ? 4.867 -6.936 -32.234 1.00 97.12 87 SER A O 1
ATOM 665 N N . GLY A 1 88 ? 3.590 -7.050 -30.382 1.00 97.19 88 GLY A N 1
ATOM 666 C CA . GLY A 1 88 ? 3.354 -8.490 -30.399 1.00 97.19 88 GLY A CA 1
ATOM 667 C C . GLY A 1 88 ? 4.320 -9.307 -29.541 1.00 97.19 88 GLY A C 1
ATOM 668 O O . GLY A 1 88 ? 4.287 -10.533 -29.634 1.00 97.19 88 GLY A O 1
ATOM 669 N N . MET A 1 89 ? 5.166 -8.673 -28.718 1.00 96.88 89 MET A N 1
ATOM 670 C CA . MET A 1 89 ? 6.038 -9.396 -27.784 1.00 96.88 89 MET A CA 1
ATOM 671 C C . MET A 1 89 ? 5.250 -9.927 -26.586 1.00 96.88 89 MET A C 1
ATOM 673 O O . MET A 1 89 ? 4.384 -9.237 -26.041 1.00 96.88 89 MET A O 1
ATOM 677 N N . SER A 1 90 ? 5.570 -11.144 -26.141 1.00 96.00 90 SER A N 1
ATOM 678 C CA . SER A 1 90 ? 5.037 -11.665 -24.881 1.00 96.00 90 SER A CA 1
ATOM 679 C C . SER A 1 90 ? 5.816 -11.113 -23.683 1.00 96.00 90 SER A C 1
ATOM 681 O O . SER A 1 90 ? 6.961 -10.683 -23.815 1.00 96.00 90 SER A O 1
ATOM 683 N N . TYR A 1 91 ? 5.230 -11.172 -22.484 1.00 94.25 91 TYR A N 1
ATOM 684 C CA . TYR A 1 91 ? 5.944 -10.803 -21.256 1.00 94.25 91 TYR A CA 1
ATOM 685 C C . TYR A 1 91 ? 7.224 -11.626 -21.040 1.00 94.25 91 TYR A C 1
ATOM 687 O O . TYR A 1 91 ? 8.206 -11.075 -20.559 1.00 94.25 91 TYR A O 1
ATOM 695 N N . ALA A 1 92 ? 7.236 -12.900 -21.448 1.00 92.94 92 ALA A N 1
ATOM 696 C CA . ALA A 1 92 ? 8.420 -13.753 -21.355 1.00 92.94 92 ALA A CA 1
ATOM 697 C C . ALA A 1 92 ? 9.536 -13.300 -22.312 1.00 92.94 92 ALA A C 1
ATOM 699 O O . ALA A 1 92 ? 10.703 -13.280 -21.931 1.00 92.94 92 ALA A O 1
ATOM 700 N N . ASP A 1 93 ? 9.181 -12.8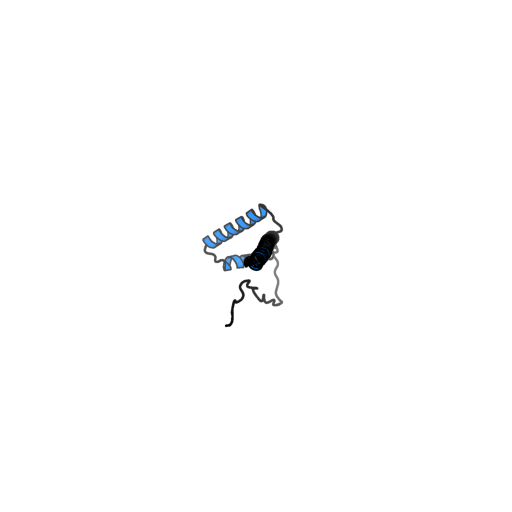80 -23.533 1.00 92.88 93 ASP A N 1
ATOM 701 C CA . ASP A 1 93 ? 10.159 -12.333 -24.483 1.00 92.88 93 ASP A CA 1
ATOM 702 C C . ASP A 1 93 ? 10.750 -11.014 -23.969 1.00 92.88 93 ASP A C 1
ATOM 704 O O . ASP A 1 93 ? 11.934 -10.755 -24.159 1.00 92.88 93 ASP A O 1
ATOM 708 N N . ILE A 1 94 ? 9.931 -10.180 -23.315 1.00 92.00 94 ILE A N 1
ATOM 709 C CA . ILE A 1 94 ? 10.359 -8.905 -22.722 1.00 92.00 94 ILE A CA 1
ATOM 710 C C . ILE A 1 94 ? 11.292 -9.143 -21.528 1.00 92.00 94 ILE A C 1
ATOM 712 O O . ILE A 1 94 ? 12.317 -8.473 -21.427 1.00 92.00 94 ILE A O 1
ATOM 716 N N . GLU A 1 95 ? 10.969 -10.093 -20.647 1.00 89.19 95 GLU A N 1
ATOM 717 C CA . GLU A 1 95 ? 11.820 -10.479 -19.512 1.00 89.19 95 GLU A CA 1
ATOM 718 C C . GLU A 1 95 ? 13.200 -10.954 -19.991 1.00 89.19 95 GLU A C 1
ATOM 720 O O . GLU A 1 95 ? 14.221 -10.495 -19.483 1.00 89.19 95 GLU A O 1
ATOM 725 N N . GLY A 1 96 ? 13.246 -11.759 -21.058 1.00 87.38 96 GLY A N 1
ATOM 726 C CA . GLY A 1 96 ? 14.496 -12.226 -21.666 1.00 87.38 96 GLY A CA 1
ATOM 727 C C . GLY A 1 96 ? 15.377 -11.132 -22.291 1.00 87.38 96 GLY A C 1
ATOM 728 O O . GLY A 1 96 ? 16.541 -11.393 -22.595 1.00 87.38 96 GLY A O 1
ATOM 729 N N . LEU A 1 97 ? 14.875 -9.902 -22.479 1.00 86.56 97 LEU A N 1
ATOM 730 C CA . LEU A 1 97 ? 15.702 -8.774 -22.934 1.00 86.56 97 LEU A CA 1
ATOM 731 C C . LEU A 1 97 ? 16.589 -8.201 -21.819 1.00 86.56 97 LEU A C 1
ATOM 733 O O . LEU A 1 97 ? 17.607 -7.576 -22.125 1.00 86.56 97 LEU A O 1
ATOM 737 N N . VAL A 1 98 ? 16.213 -8.390 -20.550 1.00 71.62 98 VAL A N 1
ATOM 738 C CA . VAL A 1 98 ? 16.908 -7.806 -19.389 1.00 71.62 98 VAL A CA 1
ATOM 739 C C . VAL A 1 98 ? 18.310 -8.403 -19.206 1.00 71.62 98 VAL A C 1
ATOM 741 O O . VAL A 1 98 ? 19.234 -7.677 -18.846 1.00 71.62 98 VAL A O 1
ATOM 744 N N . ASP A 1 99 ? 18.516 -9.668 -19.578 1.00 59.84 99 ASP A N 1
ATOM 745 C CA . ASP A 1 99 ? 19.812 -10.362 -19.468 1.00 59.84 99 ASP A CA 1
ATOM 746 C C . ASP A 1 99 ? 20.848 -9.939 -20.528 1.00 59.84 99 ASP A C 1
ATOM 748 O O . ASP A 1 99 ? 22.004 -10.353 -20.490 1.00 59.84 99 ASP A O 1
ATOM 752 N N . SER A 1 100 ? 20.478 -9.095 -21.498 1.00 54.44 100 SER A N 1
ATOM 753 C CA . SER A 1 100 ? 21.391 -8.686 -22.579 1.00 54.44 100 SER A CA 1
ATOM 754 C C . SER A 1 100 ? 22.307 -7.506 -22.217 1.00 54.44 100 SER A C 1
ATOM 756 O O . SER A 1 100 ? 23.056 -7.038 -23.077 1.00 54.44 100 SER A O 1
ATOM 758 N N . SER A 1 101 ? 22.254 -6.990 -20.981 1.00 54.53 101 SER A N 1
ATOM 759 C CA . SER A 1 101 ? 23.051 -5.827 -20.554 1.00 54.53 101 SER A CA 1
ATOM 760 C C . SER A 1 101 ? 24.331 -6.155 -19.779 1.00 54.53 101 SER A C 1
ATOM 762 O O . SER A 1 101 ? 24.923 -5.244 -19.195 1.00 54.53 101 SER A O 1
ATOM 764 N N . ASP A 1 102 ? 24.799 -7.405 -19.806 1.00 51.69 102 ASP A N 1
ATOM 765 C CA . ASP A 1 102 ? 26.167 -7.738 -19.403 1.00 51.69 102 ASP A CA 1
ATOM 766 C C . ASP A 1 102 ? 27.158 -7.084 -20.375 1.00 51.69 102 ASP A C 1
ATOM 768 O O . ASP A 1 102 ? 27.555 -7.649 -21.391 1.00 51.69 102 ASP A O 1
ATOM 772 N N . GLY A 1 103 ? 27.521 -5.838 -20.067 1.00 52.19 103 GLY A N 1
ATOM 773 C CA . GLY A 1 103 ? 28.651 -5.124 -20.643 1.00 52.19 103 GLY A CA 1
ATOM 774 C C . GLY A 1 103 ? 28.626 -5.018 -22.165 1.00 52.19 103 GLY A C 1
ATOM 775 O O . GLY A 1 103 ? 29.352 -5.728 -22.858 1.00 52.19 103 GLY A O 1
ATOM 776 N N . ALA A 1 104 ? 27.939 -4.002 -22.694 1.00 47.09 104 ALA A N 1
ATOM 777 C CA . ALA A 1 104 ? 28.327 -3.417 -23.978 1.00 47.09 104 ALA A CA 1
ATOM 778 C C . ALA A 1 104 ? 29.678 -2.683 -23.830 1.00 47.09 104 ALA A C 1
ATOM 780 O O . ALA A 1 104 ? 29.789 -1.472 -24.030 1.00 47.09 104 ALA A O 1
ATOM 781 N N . ASP A 1 105 ? 30.721 -3.426 -23.462 1.00 46.19 105 ASP A N 1
ATOM 782 C CA . ASP A 1 105 ? 32.096 -3.024 -23.658 1.00 46.19 105 ASP A CA 1
ATOM 783 C C . ASP A 1 105 ? 32.344 -3.047 -25.164 1.00 46.19 105 ASP A C 1
ATOM 785 O O . ASP A 1 105 ? 32.392 -4.092 -25.815 1.00 46.19 105 ASP A O 1
ATOM 789 N N . ASN A 1 106 ? 32.542 -1.861 -25.732 1.00 50.38 106 ASN A N 1
ATOM 790 C CA . ASN A 1 106 ? 33.222 -1.704 -27.008 1.00 50.38 106 ASN A CA 1
ATOM 791 C C . ASN A 1 106 ? 34.648 -2.265 -26.886 1.00 50.38 106 ASN A C 1
ATOM 793 O O . ASN A 1 106 ? 35.607 -1.506 -26.743 1.00 50.38 106 ASN A O 1
ATOM 797 N N . LYS A 1 107 ? 34.820 -3.587 -26.961 1.00 44.91 107 LYS A N 1
ATOM 798 C CA . LYS A 1 107 ? 36.114 -4.217 -27.217 1.00 44.91 107 LYS A CA 1
ATOM 799 C C . LYS A 1 107 ? 35.967 -5.374 -28.193 1.00 44.91 107 LYS A C 1
ATOM 801 O O . LYS A 1 107 ? 35.719 -6.519 -27.845 1.00 44.91 107 LYS A O 1
ATOM 806 N N . SER A 1 108 ? 36.238 -5.033 -29.450 1.00 54.72 108 SER A N 1
ATOM 807 C CA . SER A 1 108 ? 36.895 -5.922 -30.405 1.00 54.72 108 SER A CA 1
ATOM 808 C C . SER A 1 108 ? 37.996 -6.733 -29.706 1.00 54.72 108 SER A C 1
ATOM 810 O O . SER A 1 108 ? 38.983 -6.146 -29.260 1.00 54.72 108 SER A O 1
ATOM 812 N N . GLY A 1 109 ? 37.872 -8.062 -29.664 1.00 40.16 109 GLY A N 1
ATOM 813 C CA . GLY A 1 109 ? 38.978 -8.930 -29.253 1.00 40.16 109 GLY A CA 1
ATOM 814 C C . GLY A 1 109 ? 38.577 -10.314 -28.750 1.00 40.16 109 GLY A C 1
ATOM 815 O O . GLY A 1 109 ? 38.572 -10.551 -27.554 1.00 40.16 109 GLY A O 1
ATOM 816 N N . ASN A 1 110 ? 38.280 -11.210 -29.693 1.00 50.19 110 ASN A N 1
ATOM 817 C CA . ASN A 1 110 ? 38.501 -12.665 -29.676 1.00 50.19 110 ASN A CA 1
ATOM 818 C C . ASN A 1 110 ? 39.243 -13.264 -28.443 1.00 50.19 110 ASN A C 1
ATOM 820 O O . ASN A 1 110 ? 40.382 -12.877 -28.189 1.00 50.19 110 ASN A O 1
ATOM 824 N N . VAL A 1 111 ? 38.656 -14.278 -27.779 1.00 46.81 111 VAL A N 1
ATOM 825 C CA . VAL A 1 111 ? 39.157 -15.679 -27.653 1.00 46.81 111 VAL A CA 1
ATOM 826 C C . VAL A 1 111 ? 38.519 -16.429 -26.453 1.00 46.81 111 VAL A C 1
ATOM 828 O O . VAL A 1 111 ? 38.643 -16.021 -25.307 1.00 46.81 111 VAL A O 1
ATOM 831 N N . SER A 1 112 ? 37.914 -17.579 -26.789 1.00 47.22 112 SER A N 1
ATOM 832 C CA . SER A 1 112 ? 37.731 -18.877 -26.091 1.00 47.22 112 SER A CA 1
ATOM 833 C C . SER A 1 112 ? 37.395 -19.022 -24.594 1.00 47.22 112 SER A C 1
ATOM 835 O O . SER A 1 112 ? 38.244 -18.871 -23.727 1.00 47.22 112 SER A O 1
ATOM 837 N N . ASN A 1 113 ? 36.198 -19.593 -24.384 1.00 49.22 113 ASN A N 1
ATOM 838 C CA . ASN A 1 113 ? 35.867 -20.880 -23.733 1.00 49.22 113 ASN A CA 1
ATOM 839 C C . ASN A 1 113 ? 36.571 -21.280 -22.417 1.00 49.22 113 ASN A C 1
ATOM 841 O O . ASN A 1 113 ? 37.754 -21.618 -22.434 1.00 49.22 113 ASN A O 1
ATOM 845 N N . ASN A 1 114 ? 35.785 -21.447 -21.342 1.00 47.44 114 ASN A N 1
ATOM 846 C CA . ASN A 1 114 ? 35.492 -22.735 -20.670 1.00 47.44 114 ASN A CA 1
ATOM 847 C C . ASN A 1 114 ? 35.098 -22.503 -19.194 1.00 47.44 114 ASN A C 1
ATOM 849 O O . ASN A 1 114 ? 35.805 -21.789 -18.489 1.00 47.44 114 ASN A O 1
ATOM 853 N N . GLY A 1 115 ? 34.057 -23.189 -18.705 1.00 37.84 115 GLY A N 1
ATOM 854 C CA . GLY A 1 115 ? 33.878 -23.426 -17.263 1.00 37.84 115 GLY A CA 1
ATOM 855 C C . GLY A 1 115 ? 32.471 -23.216 -16.707 1.00 37.84 115 GLY A C 1
ATOM 856 O O . GLY A 1 115 ? 32.170 -22.169 -16.157 1.00 37.84 115 GLY A O 1
ATOM 857 N N . SER A 1 116 ? 31.659 -24.265 -16.816 1.00 51.91 116 SER A N 1
ATOM 858 C CA . SER A 1 116 ? 30.438 -24.547 -16.050 1.00 51.91 116 SER A CA 1
ATOM 859 C C . SER A 1 116 ? 30.542 -24.234 -14.547 1.00 51.91 116 SER A C 1
ATOM 861 O O . SER A 1 116 ? 31.481 -24.706 -13.909 1.00 51.91 116 SER A O 1
ATOM 863 N N . ALA A 1 117 ? 29.523 -23.577 -13.986 1.00 42.50 117 ALA A N 1
ATOM 864 C CA . ALA A 1 117 ? 28.998 -23.861 -12.647 1.00 42.50 117 ALA A CA 1
ATOM 865 C C . ALA A 1 117 ? 27.542 -23.361 -12.551 1.00 42.50 117 ALA A C 1
ATOM 867 O O . ALA A 1 117 ? 27.261 -22.166 -12.578 1.00 42.50 117 ALA A O 1
ATOM 868 N N . ASP A 1 118 ? 26.655 -24.345 -12.571 1.00 52.72 118 ASP A N 1
ATOM 869 C CA . ASP A 1 118 ? 25.364 -24.418 -11.902 1.00 52.72 118 ASP A CA 1
ATOM 870 C C . ASP A 1 118 ? 25.137 -23.445 -10.732 1.00 52.72 118 ASP A C 1
ATOM 872 O O . ASP A 1 118 ? 25.824 -23.508 -9.719 1.00 52.72 118 ASP A O 1
ATOM 876 N N . ASP A 1 119 ? 24.065 -22.654 -10.818 1.00 47.72 119 ASP A N 1
ATOM 877 C CA . ASP A 1 119 ? 23.251 -22.389 -9.632 1.00 47.72 119 ASP A CA 1
ATOM 878 C C . ASP A 1 119 ? 21.772 -22.390 -10.034 1.00 47.72 119 ASP A C 1
ATOM 880 O O . ASP A 1 119 ? 21.259 -21.532 -10.756 1.00 47.72 119 ASP A O 1
ATOM 884 N N . GLU A 1 120 ? 21.114 -23.474 -9.648 1.00 48.41 120 GLU A N 1
ATOM 885 C CA . GLU A 1 120 ? 19.704 -23.745 -9.860 1.00 48.41 120 GLU A CA 1
ATOM 886 C C . GLU A 1 120 ? 18.913 -22.788 -8.960 1.00 48.41 120 GLU A C 1
ATOM 888 O O . GLU A 1 120 ? 18.894 -22.936 -7.739 1.00 48.41 120 GLU A O 1
ATOM 893 N N . PHE A 1 121 ? 18.273 -21.771 -9.545 1.00 45.97 121 PHE A N 1
ATOM 894 C CA . PHE A 1 121 ? 17.377 -20.876 -8.812 1.00 45.97 121 PHE A CA 1
ATOM 895 C C . PHE A 1 121 ? 16.121 -21.649 -8.389 1.00 45.97 121 PHE A C 1
ATOM 897 O O . PHE A 1 121 ? 15.093 -21.672 -9.072 1.00 45.97 121 PHE A O 1
ATOM 904 N N . VAL A 1 122 ? 16.222 -22.342 -7.256 1.00 52.34 122 VAL A N 1
ATOM 905 C CA . VAL A 1 122 ? 15.123 -23.104 -6.674 1.00 52.34 122 VAL A CA 1
ATOM 906 C C . VAL A 1 122 ? 14.208 -22.165 -5.894 1.00 52.34 122 VAL A C 1
ATOM 908 O O . VAL A 1 122 ? 14.551 -21.668 -4.824 1.00 52.34 122 VAL A O 1
ATOM 911 N N . GLY A 1 123 ? 12.980 -22.030 -6.387 1.00 47.81 123 GLY A N 1
ATOM 912 C CA . GLY A 1 123 ? 11.816 -22.002 -5.507 1.00 47.81 123 GLY A CA 1
ATOM 913 C C . GLY A 1 123 ? 11.230 -20.629 -5.204 1.00 47.81 123 GLY A C 1
ATOM 914 O O . GLY A 1 123 ? 11.535 -19.991 -4.202 1.00 47.81 123 GLY A O 1
ATOM 915 N N . GLN A 1 124 ? 10.253 -20.263 -6.027 1.00 48.56 124 GLN A N 1
ATOM 916 C CA . GLN A 1 124 ? 9.192 -19.306 -5.733 1.00 48.56 124 GLN A CA 1
ATOM 917 C C . GLN A 1 124 ? 8.641 -19.510 -4.307 1.00 48.56 124 GLN A C 1
ATOM 919 O O . GLN A 1 124 ? 8.034 -20.541 -4.009 1.00 48.56 124 GLN A O 1
ATOM 924 N N . THR A 1 125 ? 8.773 -18.518 -3.427 1.00 47.03 125 THR A N 1
ATOM 925 C CA . THR A 1 125 ? 7.980 -18.471 -2.194 1.00 47.03 125 THR A CA 1
ATOM 926 C C . THR A 1 125 ? 6.621 -17.860 -2.527 1.00 47.03 125 THR A C 1
ATOM 928 O O . THR A 1 125 ? 6.390 -16.658 -2.436 1.00 47.03 125 THR A O 1
ATOM 931 N N . SER A 1 126 ? 5.700 -18.709 -2.983 1.00 55.88 126 SER A N 1
ATOM 932 C CA . SER A 1 126 ? 4.301 -18.324 -3.164 1.00 55.88 126 SER A CA 1
ATOM 933 C C . SER A 1 126 ? 3.706 -17.872 -1.824 1.00 55.88 126 SER A C 1
ATOM 935 O O . SER A 1 126 ? 3.587 -18.660 -0.887 1.00 55.88 126 SER A O 1
ATOM 937 N N . PHE A 1 127 ? 3.281 -16.607 -1.743 1.00 57.06 127 PHE A N 1
ATOM 938 C CA . PHE A 1 127 ? 2.523 -16.039 -0.615 1.00 57.06 127 PHE A CA 1
ATOM 939 C C . PHE A 1 127 ? 1.112 -16.661 -0.466 1.00 57.06 127 PHE A C 1
ATOM 941 O O . PHE A 1 127 ? 0.387 -16.354 0.477 1.00 57.06 127 PHE A O 1
ATOM 948 N N . PHE A 1 128 ? 0.728 -17.565 -1.376 1.00 55.06 128 PHE A N 1
ATOM 949 C CA . PHE A 1 128 ? -0.539 -18.300 -1.378 1.00 55.06 128 PHE A CA 1
ATOM 950 C C . PHE A 1 128 ? -0.322 -19.825 -1.397 1.00 55.06 128 PHE A C 1
ATOM 952 O O . PHE A 1 128 ? -1.031 -20.552 -2.091 1.00 55.06 128 PHE A O 1
ATOM 959 N N . GLY A 1 129 ? 0.683 -20.320 -0.670 1.00 46.25 129 GLY A N 1
ATOM 960 C CA . GLY A 1 129 ? 0.925 -21.755 -0.509 1.00 46.25 129 GLY A CA 1
ATOM 961 C C . GLY A 1 129 ? -0.206 -22.464 0.246 1.00 46.25 129 GLY A C 1
ATOM 962 O O . GLY A 1 129 ? -0.301 -22.348 1.460 1.00 46.25 129 GLY A O 1
ATOM 963 N N . ASP A 1 130 ? -1.036 -23.179 -0.514 1.00 49.28 130 ASP A N 1
ATOM 964 C CA . ASP A 1 130 ? -1.891 -24.319 -0.152 1.00 49.28 130 ASP A CA 1
ATOM 965 C C . ASP A 1 130 ? -2.677 -24.243 1.177 1.00 49.28 130 ASP A C 1
ATOM 967 O O . ASP A 1 130 ? -2.261 -24.742 2.224 1.00 49.28 130 ASP A O 1
ATOM 971 N N . ASN A 1 131 ? -3.901 -23.710 1.105 1.00 54.25 131 ASN A N 1
ATOM 972 C CA . ASN A 1 131 ? -4.932 -23.928 2.123 1.00 54.25 131 ASN A CA 1
ATOM 973 C C . ASN A 1 131 ? -5.569 -25.323 1.960 1.00 54.25 131 ASN A C 1
ATOM 975 O O . ASN A 1 131 ? -6.774 -25.438 1.728 1.00 54.25 131 ASN A O 1
ATOM 979 N N . SER A 1 132 ? -4.793 -26.397 2.110 1.00 51.41 132 SER A N 1
ATOM 980 C CA . SER A 1 132 ? -5.366 -27.729 2.314 1.00 51.41 132 SER A CA 1
ATOM 981 C C . SER A 1 132 ? -5.759 -27.875 3.787 1.00 51.41 132 SER A C 1
ATOM 983 O O . SER A 1 132 ? -5.054 -28.504 4.578 1.00 51.41 132 SER A O 1
ATOM 985 N N . TYR A 1 133 ? -6.912 -27.317 4.165 1.00 55.25 133 TYR A N 1
ATOM 986 C CA . TYR A 1 133 ? -7.611 -27.764 5.369 1.00 55.25 133 TYR A CA 1
ATOM 987 C C . TYR A 1 133 ? -7.990 -29.233 5.162 1.00 55.25 133 TYR A C 1
ATOM 989 O O . TYR A 1 133 ? -8.784 -29.552 4.281 1.00 55.25 133 TYR A O 1
ATOM 997 N N . LYS A 1 134 ? -7.366 -30.132 5.925 1.00 52.25 134 LYS A N 1
ATOM 998 C CA . LYS A 1 134 ? -7.813 -31.521 6.004 1.00 52.25 134 LYS A CA 1
ATOM 999 C C . LYS A 1 134 ? -8.907 -31.607 7.062 1.00 52.25 134 LYS A C 1
ATOM 1001 O O . LYS A 1 134 ? -8.663 -31.214 8.202 1.00 52.25 134 LYS A O 1
ATOM 1006 N N . ASP A 1 135 ? -10.076 -32.067 6.625 1.00 50.22 135 ASP A N 1
ATOM 1007 C CA . ASP A 1 135 ? -11.182 -32.524 7.473 1.00 50.22 135 ASP A CA 1
ATOM 1008 C C . ASP A 1 135 ? -10.755 -33.670 8.407 1.00 50.22 135 ASP A C 1
ATOM 1010 O O . ASP A 1 135 ? -9.893 -34.490 7.997 1.00 50.22 135 ASP A O 1
#

pLDDT: mean 78.17, std 21.71, range [37.84, 98.38]

Secondary structure (DSSP, 8-state):
--PPP------THHHHHHHHHHHHHHHHHHHHHHHHHHHHHHHHHHHHHHHHHHHHHHHHHTTT--THHHHHHHHHHHHHHHHHHHTT--HHHHHTTGGGGS------------------------TT-------

Organism: Ruminococcus albus (strain ATCC 27210 / DSM 20455 / JCM 14654 / NCDO 2250 / 7) (NCBI:txid697329)

Radius of gyration: 35.87 Å; chains: 1; bounding box: 97×44×102 Å

Foldseek 3Di:
DDDDDDDDPPPCVVVVVVVVVVVVVVVVVVVVVVVVVVVVVVVVVVVVVVVVVVQCVLCVVVVNDDDVRSVVVVVVVVVVVVVCVVVVDDPVNVVVVVVPVPDPPPDDDDDDDDDDDDDDPDDDPPPPPDPPPDD

Sequence (135 aa):
MSKKAKSEVADNSADTVMDGVLSENQAKLNKLNSSIQAAYERRRKIITDSKLYTYDKLSQLYGGAEGQALLDAVTAEHMLIGKLTDSGMSYADIEGLVDSSDGADNKSGNVSNNGSADDEFVGQTSFFGDNSYKD